Protein AF-A0A8T7AA83-F1 (afdb_monomer)

Nearest PDB structures (foldseek):
  6hnk-assembly1_A  TM=6.474E-01  e=1.759E-01  Clostridioides difficile 630
  9itd-assembly2_C  TM=5.646E-01  e=1.522E+00  Homo sapiens
  4a26-assembly1_B  TM=5.542E-01  e=2.156E+00  Leishmania major
  9isr-assembly2_C  TM=5.676E-01  e=3.054E+00  Homo sapiens
  4a26-assembly1_A  TM=5.508E-01  e=4.637E+00  Leishmania major

Structure (mmCIF, N/CA/C/O backbone):
data_AF-A0A8T7AA83-F1
#
_entry.id   AF-A0A8T7AA83-F1
#
loop_
_atom_site.group_PDB
_atom_site.id
_atom_site.type_symbol
_atom_site.label_atom_id
_atom_site.label_alt_id
_atom_site.label_comp_id
_atom_site.label_asym_id
_atom_site.label_entity_id
_atom_site.label_seq_id
_atom_site.pdbx_PDB_ins_code
_atom_site.Cartn_x
_atom_site.Cartn_y
_atom_site.Cartn_z
_atom_site.occupancy
_atom_site.B_iso_or_equiv
_atom_site.auth_seq_id
_atom_site.auth_comp_id
_atom_site.auth_asym_id
_atom_site.auth_atom_id
_atom_site.pdbx_PDB_model_num
ATOM 1 N N . MET A 1 1 ? 9.796 16.550 8.484 1.00 48.25 1 MET A N 1
ATOM 2 C CA . MET A 1 1 ? 8.404 16.169 8.797 1.00 48.25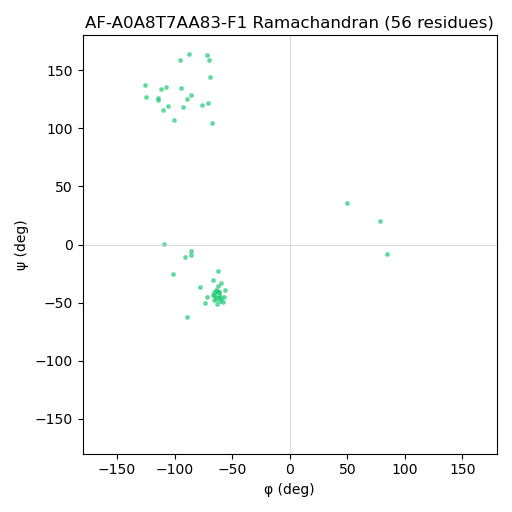 1 MET A CA 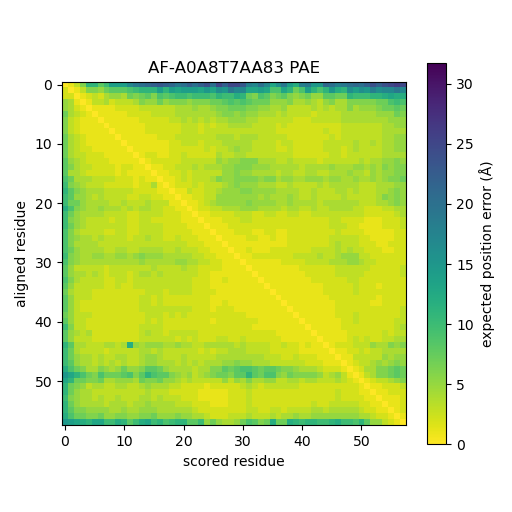1
ATOM 3 C C . MET A 1 1 ? 8.276 14.684 8.529 1.00 48.25 1 MET A C 1
ATOM 5 O O . MET A 1 1 ? 8.641 14.268 7.439 1.00 48.25 1 MET A O 1
ATOM 9 N N . THR A 1 2 ? 7.862 13.896 9.519 1.00 65.31 2 THR A N 1
ATOM 10 C CA . THR A 1 2 ? 7.661 12.448 9.360 1.00 65.31 2 THR A CA 1
ATOM 11 C C . THR A 1 2 ? 6.205 12.223 8.990 1.00 65.31 2 THR A C 1
ATOM 13 O O . THR A 1 2 ? 5.328 12.605 9.758 1.00 65.31 2 THR A O 1
ATOM 16 N N . TYR A 1 3 ? 5.958 11.663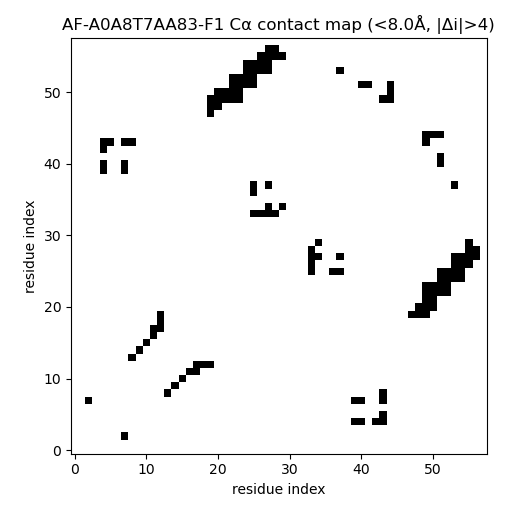 7.810 1.00 73.75 3 TYR A N 1
ATOM 17 C CA . TYR A 1 3 ? 4.618 11.302 7.362 1.00 73.75 3 TYR A CA 1
ATOM 18 C C . TYR A 1 3 ? 4.186 10.016 8.078 1.00 73.75 3 TYR A C 1
ATOM 20 O O . TYR A 1 3 ? 4.899 9.012 8.005 1.00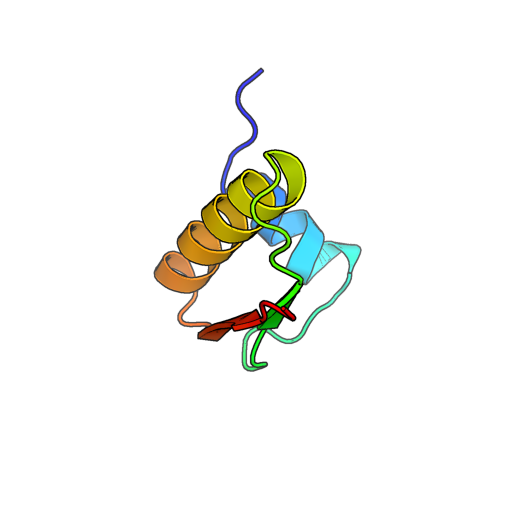 73.75 3 TYR A O 1
ATOM 28 N N . THR A 1 4 ? 3.094 10.064 8.844 1.00 84.25 4 THR A N 1
ATOM 29 C CA . THR A 1 4 ? 2.682 8.953 9.721 1.00 84.25 4 THR A CA 1
ATOM 30 C C . THR A 1 4 ? 1.658 8.035 9.053 1.00 84.25 4 THR A C 1
ATOM 32 O O . THR A 1 4 ? 0.950 8.431 8.128 1.00 84.25 4 THR A O 1
ATOM 35 N N . ALA A 1 5 ? 1.540 6.799 9.551 1.00 82.38 5 ALA A N 1
ATOM 36 C CA . ALA A 1 5 ? 0.507 5.864 9.099 1.00 82.38 5 ALA A CA 1
ATOM 37 C C . ALA A 1 5 ? -0.915 6.413 9.329 1.00 82.38 5 ALA A C 1
ATOM 39 O O . ALA A 1 5 ? -1.800 6.179 8.518 1.00 82.38 5 ALA A O 1
ATOM 40 N N . GLU A 1 6 ? -1.125 7.194 10.391 1.00 88.62 6 GLU A N 1
ATOM 41 C CA . GLU A 1 6 ? -2.414 7.827 10.701 1.00 88.62 6 GLU A CA 1
ATOM 42 C C . GLU A 1 6 ? -2.789 8.891 9.666 1.00 88.62 6 GLU A C 1
ATOM 44 O O . GLU A 1 6 ? -3.920 8.913 9.193 1.00 88.62 6 GLU A O 1
ATOM 49 N N . GLN A 1 7 ? -1.827 9.727 9.258 1.00 91.19 7 GLN A N 1
ATOM 50 C CA . GLN A 1 7 ? -2.039 10.707 8.191 1.00 91.19 7 GLN A CA 1
ATOM 51 C C . GLN A 1 7 ? -2.379 10.015 6.870 1.00 91.19 7 GLN A C 1
ATOM 53 O O . GLN A 1 7 ? -3.292 10.440 6.168 1.00 91.19 7 GLN A O 1
ATOM 58 N N . PHE A 1 8 ? -1.695 8.912 6.560 1.00 90.75 8 PHE A N 1
ATOM 59 C CA . PHE A 1 8 ? -1.997 8.123 5.370 1.00 90.75 8 PHE A CA 1
ATOM 60 C C . PHE A 1 8 ? -3.379 7.462 5.440 1.00 90.75 8 PHE A C 1
ATOM 62 O O . PHE A 1 8 ? -4.114 7.459 4.455 1.00 90.75 8 PHE A O 1
ATOM 69 N N . ALA A 1 9 ? -3.767 6.941 6.606 1.00 90.75 9 ALA A N 1
ATOM 70 C CA . ALA A 1 9 ? -5.085 6.354 6.822 1.00 90.75 9 ALA A CA 1
ATOM 71 C C . ALA A 1 9 ? -6.213 7.385 6.650 1.00 90.75 9 ALA A C 1
ATOM 73 O O . ALA A 1 9 ? -7.237 7.056 6.051 1.00 90.75 9 ALA A O 1
ATOM 74 N N . GLU A 1 10 ? -6.023 8.620 7.123 1.00 92.50 10 GLU A N 1
ATOM 75 C CA . GLU A 1 10 ? -6.990 9.710 6.936 1.00 92.50 10 GLU A CA 1
ATOM 76 C C . GLU A 1 10 ? -7.164 10.055 5.452 1.00 92.50 10 GLU A C 1
ATOM 78 O O . GLU A 1 10 ? -8.290 10.200 4.979 1.00 92.50 10 GLU A O 1
ATOM 83 N N . GLN A 1 11 ? -6.075 10.087 4.678 1.00 91.69 11 GLN A N 1
ATOM 84 C CA . GLN A 1 11 ? -6.180 10.288 3.231 1.00 91.69 11 GLN A CA 1
ATOM 85 C C . GLN A 1 11 ? -6.923 9.135 2.547 1.00 91.69 11 GLN A C 1
ATOM 87 O O . GLN A 1 11 ? -7.821 9.365 1.742 1.00 91.69 11 GLN A O 1
ATOM 92 N N . LEU A 1 12 ? -6.604 7.882 2.882 1.00 90.50 12 LEU A N 1
ATOM 93 C CA . LEU A 1 12 ? -7.245 6.718 2.261 1.00 90.50 12 LEU A CA 1
ATOM 94 C C . LEU A 1 12 ? -8.738 6.606 2.598 1.00 90.50 12 LEU A C 1
ATOM 96 O O . LEU A 1 12 ? -9.557 6.374 1.710 1.00 90.50 12 LEU A O 1
ATOM 100 N N . PHE A 1 13 ? -9.099 6.736 3.872 1.00 90.81 13 PHE A N 1
ATOM 101 C CA . PHE A 1 13 ? -10.449 6.421 4.345 1.00 90.81 13 PHE A CA 1
ATOM 102 C C . PHE A 1 13 ? -11.330 7.650 4.561 1.00 90.81 13 PHE A C 1
ATOM 104 O O . PHE A 1 13 ? -12.551 7.527 4.511 1.00 90.81 13 PHE A O 1
ATOM 111 N N . GLY A 1 14 ? -10.732 8.811 4.822 1.00 91.56 14 GLY A N 1
ATOM 112 C CA . GLY A 1 14 ? -11.432 10.083 4.970 1.00 91.56 14 GLY A CA 1
ATOM 113 C C . GLY A 1 14 ? -11.570 10.794 3.629 1.00 91.56 14 GLY A C 1
ATOM 114 O O . GLY A 1 14 ? -12.683 10.983 3.147 1.00 91.56 14 GLY A O 1
ATOM 115 N N . GLU A 1 15 ? -10.443 11.148 3.004 1.00 94.00 15 GLU A N 1
ATOM 116 C CA . GLU A 1 15 ? -10.439 11.944 1.764 1.00 94.00 15 GLU A CA 1
ATOM 117 C C . GLU A 1 15 ? -10.886 11.127 0.544 1.00 94.00 15 GLU A C 1
ATOM 119 O O . GLU A 1 15 ? -11.781 11.544 -0.191 1.00 94.00 15 GLU A O 1
ATOM 124 N N . PHE A 1 16 ? -10.296 9.947 0.333 1.00 91.19 16 PHE A N 1
ATOM 125 C CA . PHE A 1 16 ? -1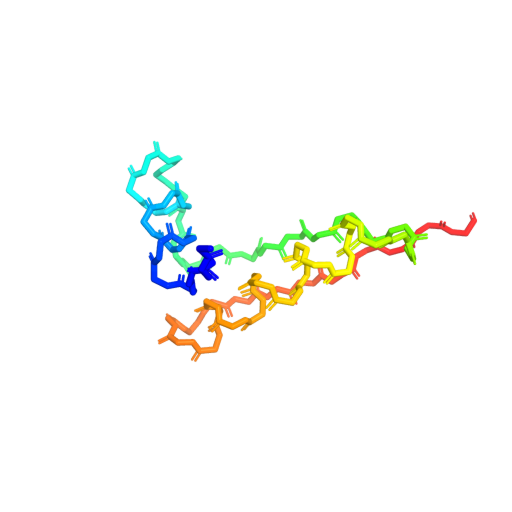0.634 9.075 -0.799 1.00 91.19 16 PHE A CA 1
ATOM 126 C C . PHE A 1 16 ? -11.823 8.146 -0.532 1.00 91.19 16 PHE A C 1
ATOM 128 O O . PHE A 1 16 ? -12.264 7.457 -1.452 1.00 91.19 16 PHE A O 1
ATOM 135 N N . ALA A 1 17 ? -12.345 8.134 0.700 1.00 91.69 17 ALA A N 1
ATOM 136 C CA . ALA A 1 17 ? -13.493 7.329 1.118 1.00 91.69 17 ALA A CA 1
ATOM 137 C C . ALA A 1 17 ? -13.391 5.840 0.721 1.00 91.69 17 ALA A C 1
ATOM 139 O O . ALA A 1 17 ? -14.389 5.209 0.365 1.00 91.69 17 ALA A O 1
ATOM 140 N N . LEU A 1 18 ? -12.181 5.271 0.756 1.00 89.69 18 LEU A N 1
ATOM 141 C CA . LEU A 1 18 ? -11.969 3.868 0.413 1.00 89.69 18 LEU A CA 1
ATOM 142 C C . LEU A 1 18 ? -12.580 2.954 1.478 1.00 89.69 18 LEU A C 1
ATOM 144 O O . LEU A 1 18 ? -12.545 3.237 2.678 1.00 89.69 18 LEU A O 1
ATOM 148 N N . ASP A 1 19 ? -13.121 1.823 1.039 1.00 88.75 19 ASP A N 1
ATOM 149 C CA . ASP A 1 19 ? -13.681 0.826 1.944 1.00 88.75 19 ASP A CA 1
ATOM 150 C C . ASP A 1 19 ? -12.559 0.116 2.718 1.00 88.75 19 ASP A C 1
ATOM 152 O O . ASP A 1 19 ? -11.676 -0.519 2.140 1.00 88.75 19 ASP A O 1
ATOM 156 N N . LYS A 1 20 ? -12.616 0.190 4.052 1.00 87.75 20 LYS A N 1
ATOM 157 C CA . LYS A 1 20 ? -11.676 -0.485 4.960 1.00 87.75 20 LYS A CA 1
ATOM 158 C C . LYS A 1 20 ? -11.729 -2.011 4.837 1.00 87.75 20 LYS A C 1
ATOM 160 O O . LYS A 1 20 ? -10.769 -2.680 5.194 1.00 87.75 20 LYS A O 1
ATOM 165 N N . SER A 1 21 ? -12.829 -2.581 4.357 1.00 86.56 21 SER A N 1
ATOM 166 C CA . SER A 1 21 ? -12.959 -4.027 4.155 1.00 86.56 21 SER A CA 1
ATOM 167 C C . SER A 1 21 ? -12.413 -4.510 2.806 1.00 86.56 21 SER A C 1
ATOM 169 O O . SER A 1 21 ? -12.280 -5.716 2.589 1.00 86.56 21 SER A O 1
ATOM 171 N N . ALA A 1 22 ? -12.058 -3.586 1.907 1.00 86.56 22 ALA A N 1
ATOM 172 C CA . ALA A 1 22 ? -11.537 -3.926 0.595 1.00 86.56 22 ALA A CA 1
ATOM 173 C C . ALA A 1 22 ? -10.120 -4.523 0.659 1.00 86.56 22 ALA A C 1
ATOM 175 O O . ALA A 1 22 ? -9.350 -4.322 1.601 1.00 86.56 22 ALA A O 1
ATOM 176 N N . THR A 1 23 ? -9.763 -5.252 -0.400 1.00 89.44 23 THR A N 1
ATOM 177 C CA . THR A 1 23 ? -8.376 -5.664 -0.648 1.00 89.44 23 THR A CA 1
ATOM 178 C C . THR A 1 23 ? -7.677 -4.598 -1.479 1.00 89.44 23 THR A C 1
ATOM 180 O O . THR A 1 23 ? -8.134 -4.253 -2.568 1.00 89.44 23 THR A O 1
ATOM 183 N N . PHE A 1 24 ? -6.553 -4.101 -0.976 1.00 91.31 24 PHE A N 1
ATOM 184 C CA . PHE A 1 24 ? -5.746 -3.073 -1.617 1.00 91.31 24 PHE A CA 1
ATOM 185 C C . PHE A 1 24 ? -4.640 -3.716 -2.447 1.00 91.31 24 PHE A C 1
ATOM 187 O O . PHE A 1 24 ? -3.942 -4.616 -1.980 1.00 91.31 24 PHE A O 1
ATOM 194 N N . TYR A 1 25 ? -4.445 -3.227 -3.667 1.00 93.94 25 TYR A N 1
ATOM 195 C CA . TYR A 1 25 ? -3.386 -3.694 -4.555 1.00 93.94 25 TYR A CA 1
ATOM 196 C C . TYR A 1 25 ? -2.384 -2.571 -4.788 1.00 93.94 25 TYR A C 1
ATOM 198 O O . TYR A 1 25 ? -2.759 -1.474 -5.197 1.00 93.94 25 TYR A O 1
ATOM 206 N N . VAL A 1 26 ? -1.106 -2.846 -4.541 1.00 95.12 26 VAL A N 1
ATO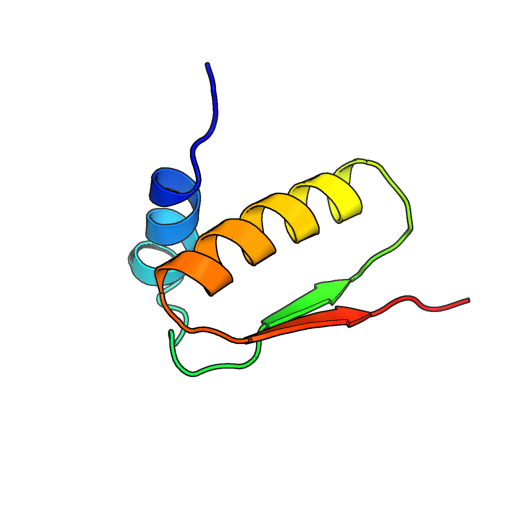M 207 C CA . VAL A 1 26 ? -0.013 -1.906 -4.805 1.00 95.12 26 VAL A CA 1
ATOM 208 C C . VAL A 1 26 ? 0.745 -2.381 -6.033 1.00 95.12 26 VAL A C 1
ATOM 210 O O . VAL A 1 26 ? 1.318 -3.470 -6.024 1.00 95.12 26 VAL A O 1
ATOM 213 N N . ALA A 1 27 ? 0.774 -1.555 -7.079 1.00 96.50 27 ALA A N 1
ATOM 214 C CA . ALA A 1 27 ? 1.645 -1.777 -8.227 1.00 96.50 27 ALA A CA 1
ATOM 215 C C . ALA A 1 27 ? 3.106 -1.594 -7.787 1.00 96.50 27 ALA A C 1
ATOM 217 O O . ALA A 1 27 ? 3.572 -0.479 -7.548 1.00 96.50 27 ALA A O 1
ATOM 218 N N . TYR A 1 28 ? 3.813 -2.707 -7.629 1.00 96.94 28 TYR A N 1
ATOM 219 C CA . TYR A 1 28 ? 5.163 -2.757 -7.097 1.00 96.94 28 TYR A CA 1
ATOM 220 C C . TYR A 1 28 ? 6.166 -2.888 -8.238 1.00 96.94 28 TYR A C 1
ATOM 222 O O . TYR A 1 28 ? 6.283 -3.949 -8.839 1.00 96.94 28 TYR A O 1
ATOM 230 N N . SER A 1 29 ? 6.903 -1.819 -8.547 1.00 95.94 29 SER A N 1
ATOM 231 C CA . SER A 1 29 ? 7.926 -1.820 -9.605 1.00 95.94 29 SER A CA 1
ATOM 232 C C . SER A 1 29 ? 9.321 -2.198 -9.100 1.00 95.94 29 SER A C 1
ATOM 234 O O . SER A 1 29 ? 10.229 -2.388 -9.901 1.00 95.94 29 SER A O 1
ATOM 236 N N . GLY A 1 30 ? 9.515 -2.263 -7.779 1.00 94.81 30 GLY A N 1
ATOM 237 C CA . GLY A 1 30 ? 10.837 -2.358 -7.149 1.00 94.81 30 GLY A CA 1
ATOM 238 C C . GLY A 1 30 ? 11.518 -0.999 -6.943 1.00 94.81 30 GLY A C 1
ATOM 239 O O . GLY A 1 30 ? 12.528 -0.914 -6.249 1.00 94.81 30 GLY A O 1
ATOM 240 N N . GLY A 1 31 ? 10.952 0.083 -7.490 1.00 96.94 31 GLY A N 1
ATOM 241 C CA . GLY A 1 31 ? 11.413 1.447 -7.242 1.00 96.94 31 GLY A CA 1
ATOM 242 C C . GLY A 1 31 ? 11.081 1.941 -5.830 1.00 96.94 31 GLY A C 1
ATOM 243 O O . GLY A 1 31 ? 10.208 1.392 -5.144 1.00 96.94 31 GLY A O 1
ATOM 244 N N . VAL A 1 32 ? 11.754 3.019 -5.415 1.00 95.94 32 VAL A N 1
ATOM 245 C CA . VAL A 1 32 ? 11.590 3.628 -4.083 1.00 95.94 32 VAL A CA 1
ATOM 246 C C . VAL A 1 32 ? 10.139 4.029 -3.830 1.00 95.94 32 VAL A C 1
ATOM 248 O O . VAL A 1 32 ? 9.598 3.670 -2.789 1.00 95.94 32 VAL A O 1
ATOM 251 N N . ASP A 1 33 ? 9.478 4.663 -4.799 1.00 93.56 33 ASP A N 1
ATOM 252 C CA . ASP A 1 33 ? 8.091 5.125 -4.655 1.00 93.56 33 ASP A CA 1
ATOM 253 C C . ASP A 1 33 ? 7.141 3.971 -4.321 1.00 93.56 33 ASP A C 1
ATOM 255 O O . ASP A 1 33 ? 6.402 4.013 -3.337 1.00 93.56 33 ASP A O 1
ATOM 259 N N . SER A 1 34 ? 7.223 2.886 -5.094 1.00 95.06 34 SER A N 1
ATOM 260 C CA . SER A 1 34 ? 6.386 1.703 -4.883 1.00 95.06 34 SER A CA 1
ATOM 261 C C . SER A 1 34 ? 6.708 0.973 -3.574 1.00 95.06 34 SER A C 1
ATOM 263 O O . SER A 1 34 ? 5.819 0.407 -2.941 1.00 95.06 34 SER A O 1
ATOM 265 N N . THR A 1 35 ? 7.966 1.034 -3.128 1.00 95.12 35 THR A N 1
ATOM 266 C CA . THR A 1 35 ? 8.409 0.447 -1.858 1.00 95.12 35 THR A CA 1
ATOM 267 C C . THR A 1 35 ? 7.876 1.237 -0.668 1.00 95.12 35 THR A C 1
ATOM 269 O O . THR A 1 35 ? 7.352 0.649 0.277 1.00 95.12 35 THR A O 1
ATOM 272 N N . VAL A 1 36 ? 7.964 2.568 -0.717 1.00 93.31 36 VAL A N 1
ATOM 273 C CA . VAL A 1 36 ? 7.442 3.450 0.334 1.00 93.31 36 VAL A CA 1
ATOM 274 C C . VAL A 1 36 ? 5.920 3.349 0.405 1.00 93.31 36 VAL A C 1
ATOM 276 O O . VAL A 1 36 ? 5.376 3.198 1.498 1.00 93.31 36 VAL A O 1
ATOM 279 N N . LEU A 1 37 ? 5.231 3.343 -0.742 1.00 92.75 37 LEU A N 1
ATOM 280 C CA . LEU A 1 37 ? 3.780 3.168 -0.796 1.00 92.75 37 LEU A CA 1
ATOM 281 C C . LEU A 1 37 ? 3.346 1.827 -0.192 1.00 92.75 37 LEU A C 1
ATOM 283 O O . LEU A 1 37 ? 2.437 1.792 0.640 1.00 92.75 37 LEU A O 1
ATOM 287 N N . LEU A 1 38 ? 4.012 0.726 -0.561 1.00 94.31 38 LEU A N 1
ATOM 288 C CA . LEU A 1 38 ? 3.732 -0.592 0.010 1.00 94.31 38 LEU A CA 1
ATOM 289 C C . LEU A 1 38 ? 3.980 -0.614 1.523 1.00 94.31 38 LEU A C 1
ATOM 291 O O . LEU A 1 38 ? 3.181 -1.185 2.264 1.00 94.31 38 LEU A O 1
ATOM 295 N N . HIS A 1 39 ? 5.053 0.029 1.991 1.00 92.81 39 HIS A N 1
ATOM 296 C CA . HIS A 1 39 ? 5.372 0.113 3.412 1.00 92.81 39 HIS A CA 1
ATOM 297 C C . HIS A 1 39 ? 4.292 0.861 4.204 1.00 92.81 39 HIS A C 1
ATOM 299 O O . HIS A 1 39 ? 3.785 0.331 5.192 1.00 92.81 39 HIS A O 1
ATOM 305 N N . LEU A 1 40 ? 3.904 2.058 3.754 1.00 92.00 40 LEU A N 1
ATOM 306 C CA . LEU A 1 40 ? 2.865 2.867 4.398 1.00 92.00 40 LEU A CA 1
ATOM 307 C C . LEU A 1 40 ? 1.517 2.143 4.402 1.00 92.00 40 LEU A C 1
ATOM 309 O O . LEU A 1 40 ? 0.863 2.059 5.441 1.00 92.00 40 LEU A O 1
ATOM 313 N N . THR A 1 41 ? 1.147 1.546 3.266 1.00 91.38 41 THR A N 1
ATOM 314 C CA . THR A 1 41 ? -0.086 0.760 3.149 1.00 91.38 41 THR A CA 1
ATOM 315 C C . THR A 1 41 ? -0.049 -0.414 4.121 1.00 91.38 41 THR A C 1
ATOM 317 O O . THR A 1 41 ? -0.964 -0.564 4.917 1.00 91.38 41 THR A O 1
ATOM 320 N N . SER A 1 42 ? 1.0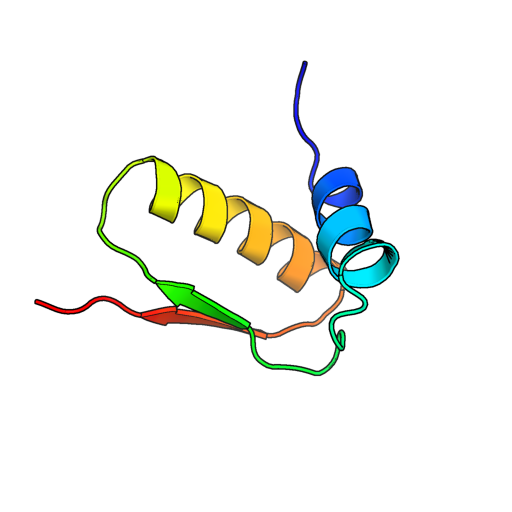35 -1.191 4.166 1.00 92.12 42 SER A N 1
ATOM 321 C CA . SER A 1 42 ? 1.184 -2.317 5.100 1.00 92.12 42 SER A CA 1
ATOM 322 C C . SER A 1 42 ? 1.023 -1.910 6.573 1.00 92.12 42 SER A C 1
ATOM 324 O O . SER A 1 42 ? 0.358 -2.616 7.336 1.00 92.12 42 SER A O 1
ATOM 326 N N . GLN A 1 43 ? 1.549 -0.747 6.976 1.00 91.69 43 GLN A N 1
ATOM 327 C CA . GLN A 1 43 ? 1.360 -0.247 8.342 1.00 91.69 43 GLN A CA 1
ATOM 328 C C . GLN A 1 43 ? -0.106 0.067 8.658 1.00 91.69 43 GLN A C 1
ATOM 330 O O . GLN A 1 43 ? -0.615 -0.383 9.685 1.00 91.69 43 GLN A O 1
ATOM 335 N N . VAL A 1 44 ? -0.800 0.776 7.762 1.00 90.00 44 VAL A N 1
ATOM 336 C CA . VAL A 1 44 ? -2.234 1.075 7.914 1.00 90.00 44 VAL A CA 1
ATOM 337 C C . VAL A 1 44 ? -3.050 -0.217 7.964 1.00 90.00 44 VAL A C 1
ATOM 339 O O . VAL A 1 44 ? -3.898 -0.397 8.833 1.00 90.00 44 VAL A O 1
ATOM 342 N N . MET A 1 45 ? -2.752 -1.169 7.086 1.00 87.88 45 MET A N 1
ATOM 343 C CA . MET A 1 45 ? -3.487 -2.431 6.986 1.00 87.88 45 MET A CA 1
ATOM 344 C C . MET A 1 45 ? -3.342 -3.261 8.269 1.00 87.88 45 MET A C 1
ATOM 346 O O . MET A 1 45 ? -4.329 -3.796 8.771 1.00 87.88 45 MET A O 1
ATOM 350 N N . LYS A 1 46 ? -2.144 -3.279 8.875 1.00 88.19 46 LYS A N 1
ATOM 351 C CA . LYS A 1 46 ? -1.899 -3.908 10.183 1.00 88.19 46 LYS A CA 1
ATOM 352 C C . LYS A 1 46 ? -2.697 -3.252 11.316 1.00 88.19 46 LYS A C 1
ATOM 354 O O . LYS A 1 46 ? -3.122 -3.950 12.232 1.00 88.19 46 LYS A O 1
ATOM 359 N N . GLN A 1 47 ? -2.882 -1.933 11.271 1.00 87.62 47 GLN A N 1
ATOM 360 C CA . GLN A 1 47 ? -3.598 -1.181 12.305 1.00 87.62 47 GLN A CA 1
ATOM 361 C C . GLN A 1 47 ? -5.123 -1.319 12.196 1.00 87.62 47 GLN A C 1
ATOM 363 O O . GLN A 1 47 ? -5.796 -1.385 13.222 1.00 87.62 47 GLN A O 1
ATOM 368 N N . TYR A 1 48 ? -5.667 -1.380 10.977 1.00 84.44 48 TYR A N 1
ATOM 369 C CA . TYR A 1 48 ? -7.116 -1.350 10.732 1.00 84.44 48 TYR A CA 1
ATOM 370 C C . TYR A 1 48 ? -7.714 -2.687 10.261 1.00 84.44 48 TYR A C 1
ATOM 372 O O . TYR A 1 48 ? -8.924 -2.769 10.065 1.00 84.44 48 TYR A O 1
ATOM 380 N N . GLY A 1 49 ? -6.904 -3.743 10.126 1.00 80.44 49 GLY A N 1
ATOM 381 C CA . GLY A 1 49 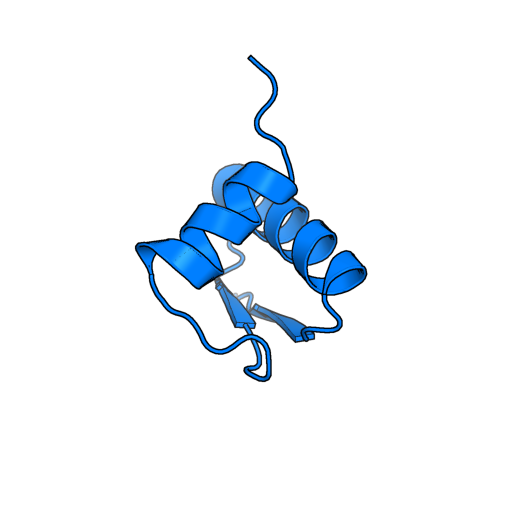? -7.370 -5.093 9.777 1.00 80.44 49 GLY A CA 1
ATOM 382 C C . GLY A 1 49 ? -7.687 -5.294 8.292 1.00 80.44 49 GLY A C 1
ATOM 383 O O . GLY A 1 49 ? -8.431 -6.205 7.937 1.00 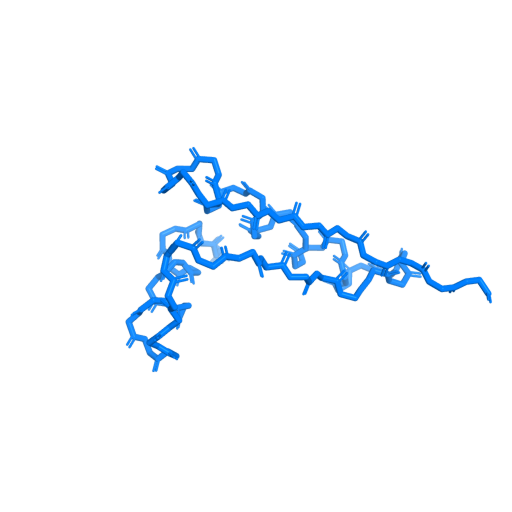80.44 49 GLY A O 1
ATOM 384 N N . CYS A 1 50 ? -7.143 -4.440 7.429 1.00 81.56 50 CYS A N 1
ATOM 385 C CA . CYS A 1 50 ? -7.346 -4.471 5.983 1.00 81.56 50 CYS A CA 1
ATOM 386 C C . CYS A 1 50 ? -6.318 -5.407 5.303 1.00 81.56 50 CYS A C 1
ATOM 388 O O . CYS A 1 50 ? -5.296 -5.751 5.898 1.00 81.56 50 CYS A O 1
ATOM 390 N N . SER A 1 51 ? -6.553 -5.815 4.051 1.00 87.50 51 SER A N 1
ATOM 391 C CA . SER A 1 51 ? -5.623 -6.679 3.295 1.00 87.50 51 SER A CA 1
ATOM 392 C C . SER A 1 51 ? -4.893 -5.906 2.197 1.00 87.50 51 SER A C 1
ATOM 394 O O . SER A 1 51 ? -5.532 -5.174 1.445 1.00 87.50 51 SER A O 1
ATOM 396 N N . VAL A 1 52 ? -3.578 -6.113 2.055 1.00 92.44 52 VAL A N 1
ATOM 397 C CA . VAL A 1 52 ? -2.768 -5.532 0.968 1.00 92.44 52 VAL A CA 1
ATOM 398 C C . VAL A 1 52 ? -2.001 -6.601 0.199 1.00 92.44 52 VAL A C 1
ATOM 400 O O . VAL A 1 52 ? -1.410 -7.505 0.789 1.00 92.44 52 VAL A O 1
ATOM 403 N N . VAL A 1 53 ? -1.985 -6.471 -1.126 1.00 95.00 53 VAL A N 1
ATOM 404 C CA . VAL A 1 53 ? -1.262 -7.339 -2.056 1.00 95.00 53 VAL A CA 1
ATOM 405 C C . VAL A 1 53 ? -0.343 -6.482 -2.922 1.00 95.00 53 VAL A C 1
ATOM 407 O O . VAL A 1 53 ? -0.781 -5.522 -3.554 1.00 95.00 53 VAL A O 1
ATOM 410 N N . ALA A 1 54 ? 0.939 -6.831 -2.975 1.00 95.69 54 ALA A N 1
ATOM 411 C CA . ALA A 1 54 ? 1.872 -6.237 -3.926 1.00 95.69 54 ALA A CA 1
ATOM 412 C C . ALA A 1 54 ? 1.798 -6.993 -5.261 1.00 95.69 54 ALA A C 1
ATOM 414 O O . ALA A 1 54 ? 1.916 -8.218 -5.284 1.00 95.69 54 ALA A O 1
ATOM 415 N N . LEU A 1 55 ? 1.621 -6.269 -6.365 1.00 96.38 55 LEU A N 1
ATOM 416 C CA . LEU A 1 55 ? 1.613 -6.815 -7.721 1.00 96.38 55 LEU A CA 1
ATOM 417 C C . LEU A 1 55 ? 2.864 -6.352 -8.462 1.00 96.38 55 LEU A C 1
ATOM 419 O O . LEU A 1 55 ? 3.025 -5.159 -8.709 1.00 96.38 55 LEU A O 1
ATOM 423 N N . HIS A 1 56 ? 3.726 -7.295 -8.832 1.00 95.19 56 HIS A N 1
ATOM 424 C CA . HIS A 1 56 ? 4.907 -7.052 -9.657 1.00 95.19 56 HIS A CA 1
ATOM 425 C C . HIS A 1 56 ? 4.719 -7.713 -11.024 1.00 95.19 56 HIS A C 1
ATOM 427 O O . HIS A 1 56 ? 4.291 -8.866 -11.094 1.00 95.19 56 HIS A O 1
ATOM 433 N N . VAL A 1 57 ? 5.029 -6.987 -12.097 1.00 93.12 57 VAL A N 1
ATOM 434 C CA . VAL A 1 57 ? 5.005 -7.497 -13.474 1.00 93.12 57 VAL A CA 1
ATOM 435 C C . VAL A 1 57 ? 6.439 -7.487 -13.992 1.00 93.12 57 VAL A C 1
ATOM 437 O O . VAL A 1 57 ? 7.079 -6.437 -13.953 1.00 93.12 57 VAL A O 1
ATOM 440 N N . ASN A 1 58 ? 6.913 -8.654 -14.438 1.00 80.88 58 ASN A N 1
ATOM 441 C CA . ASN A 1 58 ? 8.239 -8.845 -15.038 1.00 80.88 58 ASN A CA 1
ATOM 442 C C . ASN A 1 58 ? 8.255 -8.470 -16.520 1.00 80.88 58 ASN A C 1
ATOM 444 O O . ASN A 1 58 ? 7.254 -8.782 -17.207 1.00 80.88 58 ASN A O 1
#

Mean predicted aligned error: 3.63 Å

pLDDT: mean 89.58, std 7.88, range [48.25, 96.94]

Radius of gyration: 11.41 Å; Cα contacts (8 Å, |Δi|>4): 68; chains: 1; bounding box: 25×25×27 Å

Secondary structure (DSSP, 8-state):
-PPPHHHHHHIIIIIS---TTSEEEEE--SSHHHHHHHHHHHHHHHHHT-EEEEE---

Solvent-accessible surface area (backbone atoms only — not comparable to full-atom values): 3514 Å² total; per-residue (Å²): 136,83,86,48,50,67,61,52,42,43,46,43,48,61,74,64,57,48,66,66,86,45,78,45,76,39,76,35,79,84,44,68,70,35,49,53,50,48,50,46,49,51,52,35,22,72,75,70,75,32,49,77,44,78,46,69,83,136

Foldseek 3Di:
DDDALVNVLCCQCPVVVHDQADEAEQAAAVDPVSVVVQVSVVVNCVVSVHHYDYDYDD

Sequence (58 aa):
MTYTAEQFAEQLFGEFALDKSATFYVAYSGGVDSTVLLHLTSQVMKQYGCSVVALHVN